Protein AF-A0A9E7RWA3-F1 (afdb_monomer_lite)

Organism: Methanothermobacter wolfeii (NCBI:txid145261)

Structure (mmCIF, N/CA/C/O backbone):
data_AF-A0A9E7RWA3-F1
#
_entry.id   AF-A0A9E7RWA3-F1
#
loop_
_atom_site.group_PDB
_atom_site.id
_atom_site.type_symbol
_atom_site.label_atom_id
_atom_site.label_alt_id
_atom_site.label_comp_id
_atom_site.label_asym_id
_atom_site.label_entity_id
_atom_site.label_seq_id
_atom_site.pdbx_PDB_ins_code
_atom_site.Cartn_x
_atom_site.Cartn_y
_atom_site.Cartn_z
_atom_site.occupancy
_atom_site.B_iso_or_equiv
_atom_site.auth_seq_id
_atom_site.auth_comp_id
_atom_site.auth_asym_id
_atom_site.auth_atom_id
_atom_site.pdbx_PDB_model_num
ATOM 1 N N . MET A 1 1 ? 7.075 -2.910 -24.818 1.00 43.28 1 MET A N 1
ATOM 2 C CA . MET A 1 1 ? 6.159 -1.861 -25.312 1.00 43.28 1 MET A CA 1
ATOM 3 C C . MET A 1 1 ? 5.692 -1.092 -24.086 1.00 43.28 1 MET A C 1
ATOM 5 O O . MET A 1 1 ? 5.052 -1.697 -23.235 1.00 43.28 1 MET A O 1
ATOM 9 N N . VAL A 1 2 ? 6.111 0.165 -23.929 1.00 50.06 2 VAL A N 1
ATOM 10 C CA . VAL A 1 2 ? 5.640 1.046 -22.847 1.00 50.06 2 VAL A CA 1
ATOM 11 C C . VAL A 1 2 ? 4.177 1.375 -23.171 1.00 50.06 2 VAL A C 1
ATOM 13 O O . VAL A 1 2 ? 3.912 2.005 -24.189 1.00 50.06 2 VAL A O 1
ATOM 16 N N . MET A 1 3 ? 3.222 0.819 -22.416 1.00 54.28 3 MET A N 1
ATOM 17 C CA . MET A 1 3 ? 1.784 0.922 -22.737 1.00 54.28 3 MET A CA 1
ATOM 18 C C . MET A 1 3 ? 1.168 2.280 -22.364 1.00 54.28 3 MET A C 1
ATOM 20 O O . MET A 1 3 ? 0.076 2.585 -22.833 1.00 54.28 3 MET A O 1
ATOM 24 N N . TYR A 1 4 ? 1.853 3.094 -21.560 1.00 61.03 4 TYR A N 1
ATOM 25 C CA . TYR A 1 4 ? 1.366 4.388 -21.092 1.00 61.03 4 TYR A CA 1
ATOM 26 C C . TYR A 1 4 ? 2.465 5.454 -21.210 1.00 61.03 4 TYR A C 1
ATOM 28 O O . TYR A 1 4 ? 3.627 5.162 -20.960 1.00 61.03 4 TYR A O 1
ATOM 36 N N . GLY A 1 5 ? 2.112 6.676 -21.623 1.00 73.25 5 GLY A N 1
ATOM 37 C CA . GLY A 1 5 ? 3.076 7.767 -21.835 1.00 73.25 5 GLY A CA 1
ATOM 38 C C . GLY A 1 5 ? 3.799 8.225 -20.558 1.00 73.25 5 GLY A C 1
ATOM 39 O O . GLY A 1 5 ? 3.427 7.835 -19.453 1.00 73.25 5 GLY A O 1
ATOM 40 N N . GLU A 1 6 ? 4.807 9.092 -20.706 1.00 77.31 6 GLU A N 1
ATOM 41 C CA . GLU A 1 6 ? 5.636 9.613 -19.597 1.00 77.31 6 GLU A CA 1
ATOM 42 C C . GLU A 1 6 ? 4.806 10.168 -18.426 1.00 77.31 6 GLU A C 1
ATOM 44 O O . GLU A 1 6 ? 5.135 9.951 -17.261 1.00 77.31 6 GLU A O 1
ATOM 49 N N . GLU A 1 7 ? 3.677 10.817 -18.718 1.00 82.31 7 GLU A N 1
ATOM 50 C CA . GLU A 1 7 ? 2.761 11.367 -17.711 1.00 82.31 7 GLU A CA 1
ATOM 51 C C . GLU A 1 7 ? 2.219 10.297 -16.752 1.00 82.31 7 GLU A C 1
ATOM 53 O O . GLU A 1 7 ? 2.113 10.525 -15.545 1.00 82.31 7 GLU A O 1
ATOM 58 N N . PHE A 1 8 ? 1.917 9.102 -17.266 1.00 82.38 8 PHE A N 1
ATOM 59 C CA . PHE A 1 8 ? 1.429 7.992 -16.453 1.00 82.38 8 PHE A CA 1
ATOM 60 C C . PHE A 1 8 ? 2.526 7.440 -15.543 1.00 82.38 8 PHE A C 1
ATOM 62 O O . PHE A 1 8 ? 2.270 7.149 -14.375 1.00 82.38 8 PHE A O 1
ATOM 69 N N . GLN A 1 9 ? 3.760 7.347 -16.045 1.00 81.62 9 GLN A N 1
ATOM 70 C CA . GLN A 1 9 ? 4.906 6.902 -15.251 1.00 81.62 9 GLN A CA 1
ATOM 71 C C . GLN A 1 9 ? 5.17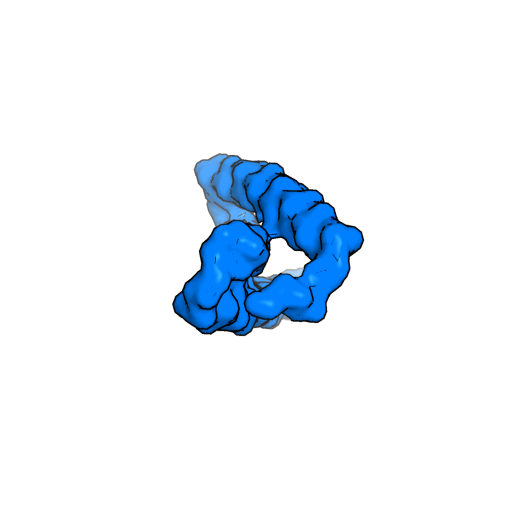9 7.864 -14.091 1.00 81.62 9 GLN A C 1
ATOM 73 O O . GLN A 1 9 ? 5.376 7.433 -12.951 1.00 81.62 9 GLN A O 1
ATOM 78 N N . ILE A 1 10 ? 5.114 9.171 -14.359 1.00 85.62 10 ILE A N 1
ATOM 79 C CA . ILE A 1 10 ? 5.253 10.212 -13.337 1.00 85.62 10 ILE A CA 1
ATOM 80 C C . ILE A 1 10 ? 4.126 10.096 -12.304 1.00 85.62 10 ILE A C 1
ATOM 82 O O . ILE A 1 10 ? 4.398 10.084 -11.101 1.00 85.62 10 ILE A O 1
ATOM 86 N N . ALA A 1 11 ? 2.873 9.945 -12.741 1.00 88.62 11 ALA A N 1
ATOM 87 C CA . ALA A 1 11 ? 1.739 9.766 -11.837 1.00 88.62 11 ALA A CA 1
ATOM 88 C C . ALA A 1 11 ? 1.892 8.515 -10.951 1.00 88.62 11 ALA A C 1
ATOM 90 O O . ALA A 1 11 ? 1.619 8.568 -9.749 1.00 88.62 11 ALA A O 1
ATOM 91 N N . GLN A 1 12 ? 2.383 7.408 -11.512 1.00 87.31 12 GLN A N 1
ATOM 92 C CA . GLN A 1 12 ? 2.606 6.157 -10.786 1.00 87.31 12 GLN A CA 1
ATOM 93 C C . GLN A 1 12 ? 3.751 6.272 -9.765 1.00 87.31 12 GLN A C 1
ATOM 95 O O . GLN A 1 12 ? 3.633 5.775 -8.638 1.00 87.31 12 GLN A O 1
ATOM 100 N N . ALA A 1 13 ? 4.824 6.990 -10.103 1.00 89.00 13 ALA A N 1
ATOM 101 C CA . ALA A 1 13 ? 5.905 7.299 -9.169 1.00 89.00 13 ALA A CA 1
ATOM 102 C C . ALA A 1 13 ? 5.421 8.193 -8.013 1.00 89.00 13 ALA A C 1
ATOM 104 O O . ALA A 1 13 ? 5.653 7.871 -6.845 1.00 89.00 13 ALA A O 1
ATOM 105 N N . ILE A 1 14 ? 4.683 9.267 -8.318 1.00 92.00 14 ILE A N 1
ATOM 106 C CA . ILE A 1 14 ? 4.094 10.165 -7.311 1.00 92.00 14 ILE A CA 1
ATOM 107 C C . ILE A 1 14 ? 3.146 9.387 -6.388 1.00 92.00 14 ILE A C 1
ATOM 109 O O . ILE A 1 14 ? 3.253 9.486 -5.164 1.00 92.00 14 ILE A O 1
ATOM 113 N N . SER A 1 15 ? 2.259 8.567 -6.957 1.00 91.25 15 SER A N 1
ATOM 114 C CA . SER A 1 15 ? 1.334 7.718 -6.200 1.00 91.25 15 SER A CA 1
ATOM 115 C C . SER A 1 15 ? 2.075 6.769 -5.254 1.00 91.25 15 SER A C 1
ATOM 117 O O . SER A 1 15 ? 1.707 6.653 -4.083 1.00 91.25 15 SER A O 1
ATOM 119 N N . THR A 1 16 ? 3.164 6.154 -5.719 1.00 94.25 16 THR A N 1
ATOM 120 C CA . THR A 1 16 ? 3.991 5.259 -4.900 1.00 94.25 16 THR A CA 1
ATOM 121 C C . THR A 1 16 ? 4.630 5.993 -3.724 1.00 94.25 16 THR A C 1
ATOM 123 O O . THR A 1 16 ? 4.592 5.493 -2.600 1.00 94.25 16 THR A O 1
ATOM 126 N N . ILE A 1 17 ? 5.159 7.200 -3.946 1.00 95.31 17 ILE A N 1
ATOM 127 C CA . ILE A 1 17 ? 5.762 8.019 -2.885 1.00 95.31 17 ILE A CA 1
ATOM 128 C C . ILE A 1 17 ? 4.714 8.402 -1.833 1.00 95.31 17 ILE A C 1
ATOM 130 O O . ILE A 1 17 ? 4.931 8.188 -0.639 1.00 95.31 17 ILE A O 1
ATOM 134 N N . ILE A 1 18 ? 3.559 8.921 -2.261 1.00 95.00 18 ILE A N 1
ATOM 135 C CA . ILE A 1 18 ? 2.481 9.343 -1.351 1.00 95.00 18 ILE A CA 1
ATOM 136 C C . ILE A 1 18 ? 1.961 8.153 -0.538 1.00 95.00 18 ILE A C 1
ATOM 138 O O . ILE A 1 18 ? 1.771 8.260 0.678 1.00 95.00 18 ILE A O 1
ATOM 142 N N . THR A 1 19 ? 1.762 7.007 -1.192 1.00 94.38 19 THR A N 1
ATOM 143 C CA . THR A 1 19 ? 1.277 5.786 -0.537 1.00 94.38 19 THR A CA 1
ATOM 144 C C . THR A 1 19 ? 2.319 5.243 0.441 1.00 94.38 19 THR A C 1
ATOM 146 O O . THR A 1 19 ? 1.961 4.830 1.542 1.00 94.38 19 THR A O 1
ATOM 149 N N . GLY A 1 20 ? 3.611 5.323 0.106 1.00 95.62 20 GLY A N 1
ATOM 150 C CA . GLY A 1 20 ? 4.711 4.944 0.995 1.00 95.62 20 GLY A CA 1
ATOM 151 C C . GLY A 1 20 ? 4.793 5.812 2.253 1.00 95.62 20 GLY A C 1
ATOM 152 O O . GLY A 1 20 ? 4.867 5.283 3.363 1.00 95.62 20 GLY A O 1
ATOM 153 N N . ILE A 1 21 ? 4.703 7.139 2.112 1.00 96.00 21 ILE A N 1
ATOM 154 C CA . ILE A 1 21 ? 4.673 8.067 3.259 1.00 96.00 21 ILE A CA 1
ATOM 155 C C . ILE A 1 21 ? 3.450 7.786 4.140 1.00 96.00 21 ILE A C 1
ATOM 157 O O . ILE A 1 21 ? 3.563 7.701 5.366 1.00 96.00 21 ILE A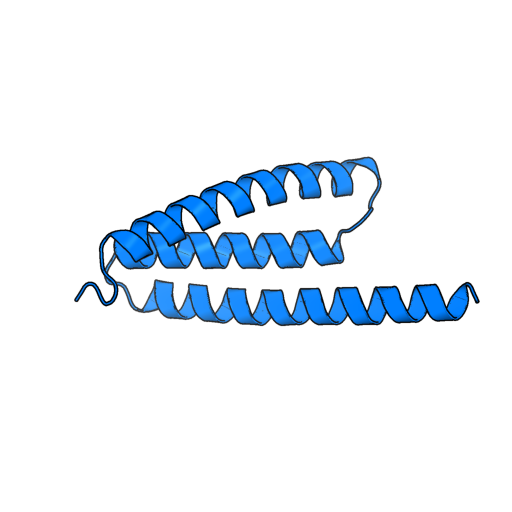 O 1
ATOM 161 N N . SER A 1 22 ? 2.289 7.588 3.513 1.00 93.81 22 SER A N 1
ATOM 162 C CA . SER A 1 22 ? 1.043 7.254 4.210 1.00 93.81 22 SER A CA 1
ATOM 163 C C . SER A 1 22 ? 1.170 5.942 4.987 1.00 93.81 22 SER A C 1
ATOM 165 O O . SER A 1 22 ? 0.780 5.874 6.152 1.00 93.81 22 SER A O 1
ATOM 167 N N . LEU A 1 23 ? 1.784 4.918 4.387 1.00 95.56 23 LEU A N 1
ATOM 168 C CA . LEU A 1 23 ? 2.025 3.633 5.037 1.00 95.56 23 LEU A CA 1
ATOM 169 C C . LEU A 1 23 ? 2.918 3.780 6.274 1.00 95.56 23 LEU A C 1
ATOM 171 O O . LEU A 1 23 ? 2.585 3.229 7.320 1.00 95.56 23 LEU A O 1
ATOM 175 N N . ILE A 1 24 ? 4.008 4.550 6.194 1.00 95.62 24 ILE A N 1
ATOM 176 C CA . ILE A 1 24 ? 4.904 4.801 7.338 1.00 95.62 24 ILE A CA 1
ATOM 177 C C . ILE A 1 24 ? 4.133 5.435 8.503 1.00 95.62 24 ILE A C 1
ATOM 179 O O . ILE A 1 24 ? 4.240 4.985 9.651 1.00 95.62 24 ILE A O 1
ATOM 183 N N . TYR A 1 25 ? 3.325 6.457 8.213 1.00 94.25 25 TYR A N 1
ATOM 184 C CA . TYR A 1 25 ? 2.493 7.114 9.220 1.00 94.25 25 TYR A CA 1
ATOM 185 C C . TYR A 1 25 ? 1.503 6.133 9.863 1.00 94.25 25 TYR A C 1
ATOM 187 O O . TYR A 1 25 ? 1.404 6.046 11.089 1.00 94.25 25 TYR A O 1
ATOM 195 N N . MET A 1 26 ? 0.814 5.338 9.047 1.00 93.88 26 MET A N 1
ATOM 196 C CA . MET A 1 26 ? -0.188 4.387 9.521 1.00 93.88 26 MET A CA 1
ATOM 197 C C . MET A 1 26 ? 0.411 3.218 10.305 1.00 93.88 26 MET A C 1
ATOM 199 O O . MET A 1 26 ? -0.166 2.805 11.309 1.00 93.88 26 MET A O 1
ATOM 203 N N . VAL A 1 27 ? 1.573 2.701 9.902 1.00 94.38 27 VAL A N 1
ATOM 204 C CA . VAL A 1 27 ? 2.311 1.689 10.675 1.00 94.38 27 VAL A CA 1
ATOM 205 C C . VAL A 1 27 ? 2.697 2.257 12.037 1.00 94.38 27 VAL A C 1
ATOM 207 O O . VAL A 1 27 ? 2.495 1.597 13.052 1.00 94.38 27 VAL A O 1
ATOM 210 N N . THR A 1 28 ? 3.165 3.505 12.085 1.00 92.81 28 THR A N 1
ATOM 211 C CA . THR A 1 28 ? 3.486 4.173 13.354 1.00 92.81 28 THR A CA 1
ATOM 212 C C . THR A 1 28 ? 2.256 4.282 14.262 1.00 92.81 28 THR A C 1
ATOM 214 O O . THR A 1 28 ? 2.352 4.004 15.456 1.00 92.81 28 THR A O 1
ATOM 217 N N . ALA A 1 29 ? 1.092 4.638 13.712 1.00 89.69 29 ALA A N 1
ATOM 218 C CA . ALA A 1 29 ? -0.163 4.707 14.465 1.00 89.69 29 ALA A CA 1
ATOM 219 C C . ALA A 1 29 ? -0.624 3.327 14.977 1.00 89.69 29 ALA A C 1
ATOM 221 O O . ALA A 1 29 ? -1.052 3.203 16.126 1.00 89.69 29 ALA A O 1
ATOM 222 N N . VAL A 1 30 ? -0.478 2.276 14.162 1.00 93.69 30 VAL A N 1
ATOM 223 C CA . VAL A 1 30 ? -0.772 0.890 14.564 1.00 93.69 30 VAL A CA 1
ATOM 224 C C . VAL A 1 30 ? 0.144 0.442 15.699 1.00 93.69 30 VAL A C 1
ATOM 226 O O . VAL A 1 30 ? -0.335 -0.155 16.657 1.00 93.69 30 VAL A O 1
ATOM 229 N N . LEU A 1 31 ? 1.444 0.725 15.612 1.00 91.69 31 LEU A N 1
ATOM 230 C CA . LEU A 1 31 ? 2.415 0.313 16.628 1.00 91.69 31 LEU A CA 1
ATOM 231 C C . LEU A 1 31 ? 2.203 1.022 17.970 1.00 91.69 31 LEU A C 1
ATOM 233 O O . LEU A 1 31 ? 2.469 0.427 19.010 1.00 91.69 31 LEU A O 1
ATOM 237 N N . LYS A 1 32 ? 1.735 2.275 17.953 1.00 91.06 32 LYS A N 1
ATOM 238 C CA . LYS A 1 32 ? 1.468 3.046 19.174 1.00 91.06 32 LYS A CA 1
ATOM 239 C C . LYS A 1 32 ? 0.150 2.660 19.838 1.00 91.06 32 LYS A C 1
ATOM 241 O O . LYS A 1 32 ? 0.144 2.347 21.022 1.00 91.06 32 LYS A O 1
ATOM 246 N N . ASP A 1 33 ? -0.942 2.649 19.072 1.00 85.94 33 ASP A N 1
ATOM 247 C CA . ASP A 1 33 ? -2.294 2.593 19.644 1.00 85.94 33 ASP A CA 1
ATOM 248 C C . ASP A 1 33 ? -3.082 1.337 19.226 1.00 85.94 33 ASP A C 1
ATOM 250 O O . ASP A 1 33 ? -4.248 1.180 19.590 1.00 85.94 33 ASP A O 1
ATOM 254 N N . GLY A 1 34 ? -2.512 0.454 18.394 1.00 80.62 34 GLY A N 1
ATOM 255 C CA . GLY A 1 34 ? -3.217 -0.703 17.815 1.00 80.62 34 GLY A CA 1
ATOM 256 C C . GLY A 1 34 ? -4.365 -0.320 16.870 1.00 80.62 34 GLY A C 1
ATOM 257 O O . GLY A 1 34 ? -5.129 -1.170 16.403 1.00 80.62 34 GLY A O 1
ATOM 258 N N . ARG A 1 35 ? -4.520 0.976 16.591 1.00 76.62 35 ARG A N 1
ATOM 259 C CA . ARG A 1 35 ? -5.625 1.536 15.820 1.00 76.62 35 ARG A CA 1
ATOM 260 C C . ARG A 1 35 ? -5.360 1.351 14.325 1.00 76.62 35 ARG A C 1
ATOM 262 O O . ARG A 1 35 ? -4.236 1.437 13.859 1.00 76.62 35 ARG A O 1
ATOM 269 N N . TRP A 1 36 ? -6.433 1.110 13.572 1.00 84.75 36 TRP A N 1
ATOM 270 C CA . TRP A 1 36 ? -6.477 1.196 12.103 1.00 84.75 36 TRP A CA 1
ATOM 271 C C . TRP A 1 36 ? -5.740 0.083 11.351 1.00 84.75 36 TRP A C 1
ATOM 2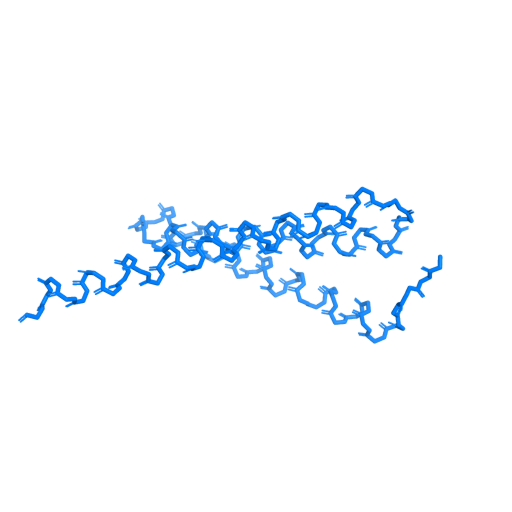73 O O . TRP A 1 36 ? -5.644 0.152 10.131 1.00 84.75 36 TRP A O 1
ATOM 283 N N . LEU A 1 37 ? -5.343 -0.995 12.040 1.00 89.00 37 LEU A N 1
ATOM 284 C CA . LEU A 1 37 ? -4.645 -2.151 11.460 1.00 89.00 37 LEU A CA 1
ATOM 285 C C . LEU A 1 37 ? -5.232 -2.614 10.116 1.00 89.00 37 LEU A C 1
ATOM 287 O O . LEU A 1 37 ? -4.494 -2.838 9.165 1.00 89.00 37 LEU A O 1
ATOM 291 N N . LYS A 1 38 ? -6.563 -2.715 10.016 1.00 89.12 38 LYS A N 1
ATOM 292 C CA . LYS A 1 38 ? -7.256 -3.161 8.794 1.00 89.12 38 LYS A CA 1
ATOM 293 C C . LYS A 1 38 ? -7.002 -2.229 7.604 1.00 89.12 38 LYS A C 1
ATOM 295 O O . LYS A 1 38 ? -6.741 -2.702 6.505 1.00 89.12 38 LYS A O 1
ATOM 300 N N . ILE A 1 39 ? -7.050 -0.918 7.838 1.00 91.50 39 ILE A N 1
ATOM 301 C CA . ILE A 1 39 ? -6.801 0.098 6.809 1.00 91.50 39 ILE A CA 1
ATOM 302 C C . ILE A 1 39 ? -5.302 0.134 6.489 1.00 91.50 39 ILE A C 1
ATOM 304 O O . ILE A 1 39 ? -4.929 0.215 5.325 1.00 91.50 39 ILE A O 1
ATOM 308 N N . THR A 1 40 ? -4.433 -0.012 7.493 1.00 93.38 40 THR A N 1
ATOM 309 C CA . THR A 1 40 ? -2.977 -0.076 7.292 1.00 93.38 40 THR A CA 1
ATOM 310 C C . THR A 1 40 ? -2.578 -1.259 6.411 1.00 93.38 40 THR A C 1
ATOM 312 O O . THR A 1 40 ? -1.748 -1.095 5.523 1.00 93.38 40 THR A O 1
ATOM 315 N N . LEU A 1 41 ? -3.202 -2.430 6.587 1.00 93.19 41 LEU A N 1
ATOM 316 C CA . LEU A 1 41 ? -2.993 -3.590 5.712 1.00 93.19 41 LEU A CA 1
ATOM 317 C C . LEU A 1 41 ? -3.483 -3.331 4.278 1.00 93.19 41 LEU A C 1
ATOM 319 O O . LEU A 1 41 ? -2.805 -3.716 3.326 1.00 93.19 41 LEU A O 1
ATOM 323 N N . ALA A 1 42 ? -4.611 -2.633 4.111 1.00 94.56 42 ALA A N 1
ATOM 324 C CA . ALA A 1 42 ? -5.103 -2.234 2.792 1.00 94.56 42 ALA A CA 1
ATOM 325 C C . ALA A 1 42 ? -4.109 -1.309 2.069 1.00 94.56 42 ALA A C 1
ATOM 327 O O . ALA A 1 42 ? -3.799 -1.516 0.894 1.00 94.56 42 ALA A O 1
ATOM 328 N N . VAL A 1 43 ? -3.572 -0.319 2.787 1.00 94.56 43 VAL A N 1
ATOM 329 C CA . VAL A 1 43 ? -2.583 0.637 2.268 1.00 94.56 43 VAL A CA 1
ATOM 330 C C . VAL A 1 43 ? -1.234 -0.036 2.009 1.00 94.56 43 VAL A C 1
ATOM 332 O O . VAL A 1 43 ? -0.586 0.276 1.015 1.00 94.56 43 VAL A O 1
ATOM 335 N N . ALA A 1 44 ? -0.837 -1.017 2.823 1.00 95.56 44 ALA A N 1
ATOM 336 C CA . ALA A 1 44 ? 0.354 -1.827 2.568 1.00 95.56 44 ALA A CA 1
ATOM 337 C C . ALA A 1 44 ? 0.231 -2.610 1.253 1.00 95.56 44 ALA A C 1
ATOM 339 O O . ALA A 1 44 ? 1.161 -2.618 0.448 1.00 95.56 44 ALA A O 1
ATOM 340 N N . ALA A 1 45 ? -0.934 -3.215 1.000 1.00 96.06 45 ALA A N 1
ATOM 341 C CA . ALA A 1 45 ? -1.206 -3.891 -0.263 1.00 96.06 45 ALA A CA 1
ATOM 342 C C . ALA A 1 45 ? -1.210 -2.911 -1.453 1.00 96.06 45 ALA A C 1
ATOM 344 O O . ALA A 1 45 ? -0.602 -3.216 -2.477 1.00 96.06 45 ALA A O 1
ATOM 345 N N . LEU A 1 46 ? -1.793 -1.709 -1.314 1.00 94.88 46 LEU A N 1
ATOM 346 C CA . LEU A 1 46 ? -1.695 -0.672 -2.357 1.00 94.88 46 LEU A CA 1
ATOM 347 C C . LEU A 1 46 ? -0.252 -0.271 -2.639 1.00 94.88 46 LEU A C 1
ATOM 349 O O . LEU A 1 46 ? 0.114 -0.121 -3.798 1.00 94.88 46 LEU A O 1
ATOM 353 N N . PHE A 1 47 ? 0.567 -0.116 -1.602 1.00 95.88 47 PHE A N 1
ATOM 354 C CA . PHE A 1 47 ? 1.965 0.261 -1.767 1.00 95.88 47 PHE A CA 1
ATOM 355 C C . PHE A 1 47 ? 2.763 -0.811 -2.519 1.00 95.88 47 PHE A C 1
ATOM 357 O O . PHE A 1 47 ? 3.542 -0.494 -3.415 1.00 95.88 47 PHE A O 1
ATOM 364 N N . ILE A 1 48 ? 2.538 -2.093 -2.210 1.00 94.75 48 ILE A N 1
ATOM 365 C CA . ILE A 1 48 ? 3.163 -3.198 -2.952 1.00 94.75 48 ILE A CA 1
ATOM 366 C C . ILE A 1 48 ? 2.693 -3.191 -4.410 1.00 94.75 48 ILE A C 1
ATOM 368 O O . ILE A 1 48 ? 3.509 -3.353 -5.317 1.00 94.75 48 ILE A O 1
ATOM 372 N N . SER A 1 49 ? 1.402 -2.949 -4.651 1.00 94.38 49 SER A N 1
ATOM 373 C CA . SER A 1 49 ? 0.877 -2.819 -6.010 1.00 94.38 49 SER A CA 1
ATOM 374 C C . SER A 1 49 ? 1.507 -1.651 -6.767 1.00 94.38 49 SER A C 1
ATOM 376 O O . SER A 1 49 ? 1.859 -1.807 -7.933 1.00 94.38 49 SER A O 1
ATOM 378 N N . SER A 1 50 ? 1.643 -0.483 -6.137 1.00 93.06 50 SER A N 1
ATOM 379 C CA . SER A 1 50 ? 2.197 0.703 -6.788 1.00 93.06 50 SER A CA 1
ATOM 380 C C . SER A 1 50 ? 3.687 0.521 -7.082 1.00 93.06 50 SER A C 1
ATOM 382 O O . SER A 1 50 ? 4.128 0.844 -8.181 1.00 93.06 50 SER A O 1
ATOM 384 N N . LEU A 1 51 ? 4.442 -0.098 -6.163 1.00 92.88 51 LEU A N 1
ATOM 385 C CA . LEU A 1 51 ? 5.826 -0.519 -6.401 1.00 92.88 51 LEU A CA 1
ATOM 386 C C . LEU A 1 51 ? 5.929 -1.493 -7.576 1.00 92.88 51 LEU A C 1
ATOM 388 O O . LEU A 1 51 ? 6.778 -1.300 -8.441 1.00 92.88 51 LEU A O 1
ATOM 392 N N . ALA A 1 52 ? 5.066 -2.509 -7.638 1.00 91.62 52 ALA A N 1
ATOM 393 C CA . ALA A 1 52 ? 5.047 -3.455 -8.751 1.00 91.62 52 ALA A CA 1
ATOM 394 C C . ALA A 1 52 ? 4.744 -2.754 -10.084 1.00 91.62 52 ALA A C 1
ATOM 396 O O . ALA A 1 52 ? 5.403 -3.034 -11.082 1.00 91.62 52 ALA A O 1
ATOM 397 N N . GLY A 1 53 ? 3.824 -1.791 -10.089 1.00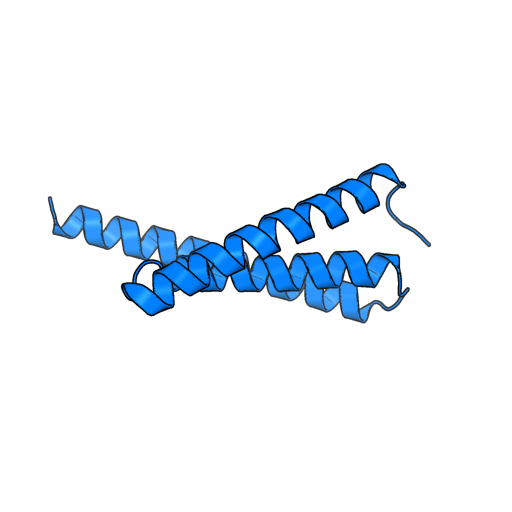 88.69 53 GLY A N 1
ATOM 398 C CA . GLY A 1 53 ? 3.528 -0.979 -11.264 1.00 88.69 53 GLY A CA 1
ATOM 399 C C . GLY A 1 53 ? 4.701 -0.098 -11.709 1.00 88.69 53 GLY A C 1
ATOM 400 O O . GLY A 1 53 ? 5.024 -0.071 -12.893 1.00 88.69 53 GLY A O 1
ATOM 401 N N . VAL A 1 54 ? 5.425 0.526 -10.772 1.00 88.19 54 VAL A N 1
ATOM 402 C CA . VAL A 1 54 ? 6.682 1.238 -11.072 1.00 88.19 54 VAL A CA 1
ATOM 403 C C . VAL A 1 54 ? 7.729 0.271 -11.638 1.00 88.19 54 VAL A C 1
ATOM 405 O O . VAL A 1 54 ? 8.341 0.547 -12.667 1.00 88.19 54 VAL A O 1
ATOM 408 N N . MET A 1 55 ? 7.919 -0.895 -11.016 1.00 87.44 55 MET A N 1
ATOM 409 C CA . MET A 1 55 ? 8.876 -1.904 -11.485 1.00 87.44 55 MET A CA 1
ATOM 410 C C . MET A 1 55 ? 8.519 -2.458 -12.866 1.00 87.44 55 MET A C 1
ATOM 412 O O . MET A 1 55 ? 9.426 -2.739 -13.640 1.00 87.44 55 MET A O 1
ATOM 416 N N . ARG A 1 56 ? 7.232 -2.568 -13.207 1.00 85.69 56 ARG A N 1
ATOM 417 C CA . ARG A 1 56 ? 6.755 -2.972 -14.540 1.00 85.69 56 ARG A CA 1
ATOM 418 C C . ARG A 1 56 ? 7.190 -1.999 -15.639 1.00 85.69 56 ARG A C 1
ATOM 420 O O . ARG A 1 56 ? 7.400 -2.419 -16.774 1.00 85.69 56 ARG A O 1
ATOM 427 N N . GLU A 1 57 ? 7.297 -0.710 -15.330 1.00 77.94 57 GLU A N 1
ATOM 428 C CA . GLU A 1 57 ? 7.756 0.297 -16.295 1.00 77.94 57 GLU A CA 1
ATOM 429 C C . GLU A 1 57 ? 9.266 0.177 -16.557 1.00 77.94 57 GLU A C 1
ATOM 431 O O . GLU A 1 57 ? 9.711 0.318 -17.695 1.00 77.94 57 GLU A O 1
ATOM 436 N N . PHE A 1 58 ? 10.053 -0.155 -15.529 1.00 75.69 58 PHE A N 1
ATOM 437 C CA . PHE A 1 58 ? 11.504 -0.341 -15.658 1.00 75.69 58 PHE A CA 1
ATOM 438 C C . PHE A 1 58 ? 11.902 -1.727 -16.173 1.00 75.69 58 PHE A C 1
ATOM 440 O O . PHE A 1 58 ? 12.908 -1.878 -16.866 1.00 75.69 58 PHE A O 1
ATOM 447 N N . PHE A 1 59 ? 11.115 -2.746 -15.841 1.00 70.50 59 PHE A N 1
ATOM 448 C CA . PHE A 1 59 ? 11.373 -4.136 -16.171 1.00 70.50 59 PHE A CA 1
ATOM 449 C C . PHE A 1 59 ? 10.162 -4.704 -16.914 1.00 70.50 59 PHE A C 1
ATOM 451 O O . PHE A 1 59 ? 9.086 -4.860 -16.344 1.00 70.50 59 PHE A O 1
ATOM 458 N N . LEU A 1 60 ? 10.348 -5.067 -18.187 1.00 64.06 60 LEU A N 1
ATOM 459 C CA . LEU A 1 60 ? 9.319 -5.593 -19.104 1.00 64.06 60 LEU A CA 1
ATOM 460 C C . LEU A 1 60 ? 8.787 -7.000 -18.728 1.00 64.06 60 LEU A C 1
ATOM 462 O O . LEU A 1 60 ? 8.384 -7.764 -19.602 1.00 64.06 60 LEU A O 1
ATOM 466 N N . PHE A 1 61 ? 8.802 -7.378 -17.449 1.00 72.31 61 PHE A N 1
ATOM 467 C CA . PHE A 1 61 ? 8.312 -8.671 -16.984 1.00 72.31 61 PHE A CA 1
ATOM 468 C C . PHE A 1 61 ? 6.806 -8.622 -16.719 1.00 72.31 61 PHE A C 1
ATOM 470 O O . PHE A 1 61 ? 6.335 -7.865 -15.868 1.00 72.31 61 PHE A O 1
ATOM 477 N N . ASP A 1 62 ? 6.054 -9.514 -17.366 1.00 78.62 62 ASP A N 1
ATOM 478 C CA . ASP A 1 62 ? 4.618 -9.690 -17.108 1.00 78.62 62 ASP A CA 1
ATOM 479 C C . ASP A 1 62 ? 4.315 -10.085 -15.651 1.00 78.62 62 ASP A C 1
ATOM 481 O O . ASP A 1 62 ? 3.230 -9.808 -15.143 1.00 78.62 62 ASP A O 1
ATOM 485 N N . THR A 1 63 ? 5.295 -10.634 -14.928 1.00 83.69 63 THR A N 1
ATOM 486 C CA . THR A 1 63 ? 5.186 -10.941 -13.497 1.00 83.69 63 THR A CA 1
ATOM 487 C C . THR A 1 63 ? 4.801 -9.717 -12.664 1.00 83.69 63 THR A C 1
ATOM 489 O O . THR A 1 63 ? 3.948 -9.825 -11.785 1.00 83.69 63 THR A O 1
ATOM 492 N N . PHE A 1 64 ? 5.368 -8.537 -12.947 1.00 88.69 64 PHE A N 1
ATOM 493 C CA . PHE A 1 64 ? 5.045 -7.322 -12.191 1.00 88.69 64 PHE A CA 1
ATOM 494 C C . PHE A 1 64 ? 3.613 -6.855 -12.426 1.00 88.69 64 PHE A C 1
ATOM 496 O O . PHE A 1 64 ? 2.976 -6.362 -11.499 1.00 88.69 64 PHE A O 1
ATOM 503 N N . ARG A 1 65 ? 3.073 -7.099 -13.625 1.00 87.25 65 ARG A N 1
ATOM 504 C CA . ARG A 1 65 ? 1.656 -6.869 -13.914 1.00 87.25 65 ARG A CA 1
ATOM 505 C C . ARG A 1 65 ? 0.785 -7.792 -13.068 1.00 87.25 65 ARG A C 1
ATOM 507 O O . ARG A 1 65 ? -0.140 -7.322 -12.422 1.00 87.25 65 ARG A O 1
ATOM 514 N N . THR A 1 66 ? 1.082 -9.087 -13.003 1.00 90.06 66 THR A N 1
ATOM 515 C CA . THR A 1 66 ? 0.300 -10.000 -12.152 1.00 90.06 66 THR A CA 1
ATOM 516 C C . THR A 1 66 ? 0.354 -9.589 -10.679 1.00 90.06 66 THR A C 1
ATOM 518 O O . THR A 1 66 ? -0.683 -9.567 -10.020 1.00 90.06 66 THR A O 1
ATOM 521 N N . VAL A 1 67 ? 1.532 -9.211 -10.172 1.00 91.38 67 VAL A N 1
ATOM 522 C CA . VAL A 1 67 ? 1.703 -8.744 -8.786 1.00 91.38 67 VAL A CA 1
ATOM 523 C C . VAL A 1 67 ? 0.893 -7.471 -8.528 1.00 91.38 67 VAL A C 1
ATOM 525 O O . VAL A 1 67 ? 0.127 -7.439 -7.569 1.00 91.38 67 VAL A O 1
ATOM 528 N N . GLU A 1 68 ? 1.002 -6.460 -9.394 1.00 91.19 68 GLU A N 1
ATOM 529 C CA . GLU A 1 68 ? 0.222 -5.215 -9.316 1.00 91.19 68 GLU A CA 1
ATOM 530 C C . GLU A 1 68 ? -1.278 -5.518 -9.167 1.00 91.19 68 GLU A C 1
ATOM 532 O O . GLU A 1 68 ? -1.912 -5.141 -8.182 1.00 91.19 68 GLU A O 1
ATOM 537 N N . TRP A 1 69 ? -1.834 -6.316 -10.078 1.00 92.12 69 TRP A N 1
ATOM 538 C CA . TRP A 1 69 ? -3.259 -6.646 -10.067 1.00 92.12 69 TRP A CA 1
ATOM 539 C C . TRP A 1 69 ? -3.693 -7.439 -8.831 1.00 92.12 69 TRP A C 1
ATOM 541 O O . TRP A 1 69 ? -4.722 -7.127 -8.229 1.00 92.12 69 TRP A O 1
ATOM 551 N N . VAL A 1 70 ? -2.912 -8.442 -8.419 1.00 95.31 70 VAL A N 1
ATOM 552 C CA . VAL A 1 70 ? -3.222 -9.252 -7.231 1.00 95.31 70 VAL A CA 1
ATOM 553 C C . VAL A 1 70 ? -3.275 -8.377 -5.980 1.00 95.31 70 VAL A C 1
ATOM 555 O O . VAL A 1 70 ? -4.224 -8.473 -5.201 1.00 95.31 70 VAL A O 1
ATOM 558 N N . PHE A 1 71 ? -2.297 -7.491 -5.796 1.00 96.06 71 PHE A N 1
ATOM 559 C CA . PHE A 1 71 ? -2.234 -6.641 -4.611 1.00 96.06 71 PHE A CA 1
ATOM 560 C C . PHE A 1 71 ? -3.286 -5.522 -4.612 1.00 96.06 71 PHE A C 1
ATOM 562 O O . PHE A 1 71 ? -3.819 -5.211 -3.544 1.00 96.06 71 PHE A O 1
ATOM 569 N N . ILE A 1 72 ? -3.671 -4.986 -5.777 1.00 94.19 72 ILE A N 1
ATOM 570 C CA . ILE A 1 72 ? -4.837 -4.090 -5.899 1.00 94.19 72 ILE A CA 1
ATOM 571 C C . ILE A 1 72 ? -6.120 -4.787 -5.438 1.00 94.19 72 ILE A C 1
ATOM 573 O O . ILE A 1 72 ? -6.880 -4.226 -4.646 1.00 94.19 72 ILE A O 1
ATOM 577 N N . VAL A 1 73 ? -6.349 -6.025 -5.881 1.00 96.38 73 VAL A N 1
ATOM 578 C CA . VAL A 1 73 ? -7.552 -6.785 -5.512 1.00 96.38 73 VAL A CA 1
ATOM 579 C C . VAL A 1 73 ? -7.554 -7.106 -4.016 1.00 96.38 73 VAL A C 1
ATOM 581 O O . VAL A 1 73 ? -8.560 -6.887 -3.339 1.00 96.38 73 VAL A O 1
ATOM 584 N N . ILE A 1 74 ? -6.417 -7.557 -3.474 1.00 95.25 74 ILE A N 1
ATOM 585 C CA . ILE A 1 74 ? -6.244 -7.797 -2.032 1.00 95.25 74 ILE A CA 1
ATOM 586 C C . ILE A 1 74 ? -6.526 -6.520 -1.233 1.00 95.25 74 ILE A C 1
ATOM 588 O O . ILE A 1 74 ? -7.232 -6.567 -0.223 1.00 95.25 74 ILE A O 1
ATOM 592 N N . SER A 1 75 ? -6.021 -5.374 -1.691 1.00 95.06 75 SER A N 1
ATOM 593 C CA . SER A 1 75 ? -6.294 -4.096 -1.043 1.00 95.06 75 SER A CA 1
ATOM 594 C C . SER A 1 75 ? -7.788 -3.765 -1.026 1.00 95.06 75 SER A C 1
ATOM 596 O O . SER A 1 75 ? -8.326 -3.411 0.026 1.00 95.06 75 SER A O 1
ATOM 598 N N . GLY A 1 76 ? -8.483 -3.964 -2.150 1.00 93.44 76 GLY A N 1
ATOM 599 C CA . GLY A 1 76 ? -9.933 -3.790 -2.242 1.00 93.44 76 GLY A CA 1
ATOM 600 C C . GLY A 1 76 ? -10.696 -4.628 -1.211 1.00 93.44 76 GLY A C 1
ATOM 601 O O . GLY A 1 76 ? -11.585 -4.109 -0.533 1.00 93.44 76 GLY A O 1
ATOM 602 N N . PHE A 1 77 ? -10.302 -5.890 -1.011 1.00 95.12 77 PHE A N 1
ATOM 603 C CA . PHE A 1 77 ? -10.887 -6.740 0.031 1.00 95.12 77 PHE A CA 1
ATOM 604 C C . PHE A 1 77 ? -10.638 -6.203 1.444 1.00 95.12 77 PHE A C 1
ATOM 606 O O . PHE A 1 77 ? -11.558 -6.206 2.267 1.00 95.12 77 PHE A O 1
ATOM 613 N N . PHE A 1 78 ? -9.433 -5.706 1.737 1.00 94.06 78 PHE A N 1
ATOM 614 C CA . PHE A 1 78 ? -9.142 -5.110 3.042 1.00 94.06 78 PHE A CA 1
ATOM 615 C C . PHE A 1 78 ? -9.927 -3.820 3.288 1.00 94.06 78 PHE A C 1
ATOM 617 O O . PHE A 1 78 ? -10.446 -3.643 4.393 1.00 94.06 78 PHE A O 1
ATOM 624 N N . PHE A 1 79 ? -10.069 -2.951 2.284 1.00 92.88 79 PHE A N 1
ATOM 625 C CA . PHE A 1 79 ? -10.903 -1.752 2.397 1.00 92.88 79 PHE A CA 1
ATOM 626 C C . PHE A 1 79 ? -12.369 -2.109 2.627 1.00 92.88 79 PHE A C 1
ATOM 628 O O . PHE A 1 79 ? -12.981 -1.584 3.555 1.00 92.88 79 PHE A O 1
ATOM 635 N N . LEU A 1 80 ? -12.917 -3.050 1.856 1.00 93.19 80 LEU A N 1
ATOM 636 C CA . LEU A 1 80 ? -14.293 -3.507 2.036 1.00 93.19 80 LEU A CA 1
ATOM 637 C C . LEU A 1 80 ? -14.514 -4.080 3.444 1.00 93.19 80 LEU A C 1
ATOM 639 O O . LEU A 1 80 ? -15.477 -3.725 4.127 1.00 93.19 80 LEU A O 1
ATOM 643 N N . TYR A 1 81 ? -13.594 -4.925 3.910 1.00 90.69 81 TYR A N 1
ATOM 644 C CA . TYR A 1 81 ? -13.645 -5.490 5.254 1.00 90.69 81 TYR A CA 1
ATOM 645 C C . TYR A 1 81 ? -13.540 -4.417 6.349 1.00 90.69 81 TYR A C 1
ATOM 647 O O . TYR A 1 81 ? -14.254 -4.486 7.356 1.00 90.69 81 TYR A O 1
ATOM 655 N N . ALA A 1 82 ? -12.676 -3.414 6.167 1.00 89.50 82 ALA A N 1
ATOM 656 C CA . ALA A 1 82 ? -12.556 -2.289 7.087 1.00 89.50 82 ALA A CA 1
ATOM 657 C C . ALA A 1 82 ? -13.866 -1.493 7.166 1.00 89.50 82 ALA A C 1
ATOM 659 O O . ALA A 1 82 ? -14.337 -1.224 8.273 1.00 89.50 82 ALA A O 1
ATOM 660 N N . THR A 1 83 ? -14.496 -1.208 6.024 1.00 88.69 83 THR A N 1
ATOM 661 C CA . THR A 1 83 ? -15.780 -0.498 5.944 1.00 88.69 83 THR A CA 1
ATOM 662 C C . THR A 1 83 ? -16.897 -1.265 6.646 1.00 88.69 83 THR A C 1
ATOM 664 O O . THR A 1 83 ? -17.547 -0.716 7.534 1.00 88.69 83 THR A O 1
ATOM 667 N N . ILE A 1 84 ? -17.077 -2.555 6.338 1.00 89.06 84 ILE A N 1
ATOM 668 C CA . ILE A 1 84 ? -18.107 -3.392 6.981 1.00 89.06 84 ILE A CA 1
ATOM 669 C C . ILE A 1 84 ? -17.873 -3.468 8.494 1.00 89.06 84 ILE A C 1
ATOM 671 O O . ILE A 1 84 ? -18.809 -3.352 9.286 1.00 89.06 84 ILE A O 1
ATOM 675 N N . SER A 1 85 ? -16.618 -3.640 8.915 1.00 85.81 85 SER A N 1
ATOM 676 C CA . SER A 1 85 ? -16.276 -3.681 10.336 1.00 85.81 85 SER A CA 1
ATOM 677 C C . SER A 1 85 ? -16.521 -2.354 11.048 1.00 85.81 85 SER A C 1
ATOM 679 O O . SER A 1 85 ? -16.793 -2.382 12.246 1.00 85.81 85 SER A O 1
ATOM 681 N N . SER A 1 86 ? -16.348 -1.223 10.366 1.00 83.94 86 SER A N 1
ATOM 682 C CA . SER A 1 86 ? -16.620 0.097 10.934 1.00 83.94 86 SER A CA 1
ATOM 683 C C . SER A 1 86 ? -18.122 0.335 11.051 1.00 83.94 86 SER A C 1
ATOM 685 O O . SER A 1 86 ? -18.577 0.788 12.095 1.00 83.94 86 SER A O 1
ATOM 687 N N . ASN A 1 87 ? -18.896 -0.045 10.029 1.00 83.69 87 ASN A N 1
ATOM 688 C CA . ASN A 1 87 ? -20.351 0.092 10.036 1.00 83.69 87 ASN A CA 1
ATOM 689 C C . ASN A 1 87 ? -20.999 -0.712 11.173 1.00 83.69 87 ASN A C 1
ATOM 691 O O . ASN A 1 87 ? -21.779 -0.173 11.944 1.00 83.69 87 ASN A O 1
ATOM 695 N N . ARG A 1 88 ? -20.582 -1.972 11.362 1.00 78.06 88 ARG A N 1
ATOM 696 C CA . ARG A 1 88 ? -21.066 -2.812 12.475 1.00 78.06 88 ARG A CA 1
ATOM 697 C C . ARG A 1 88 ? -20.746 -2.246 13.859 1.00 78.06 88 ARG A C 1
ATOM 699 O O . ARG A 1 88 ? -21.465 -2.529 14.805 1.00 78.06 88 ARG A O 1
ATOM 706 N N . ARG A 1 89 ? -19.639 -1.509 13.999 1.00 76.44 89 ARG A N 1
ATOM 707 C CA . ARG A 1 89 ? -19.291 -0.851 15.268 1.00 76.44 89 ARG A CA 1
ATOM 708 C C . ARG 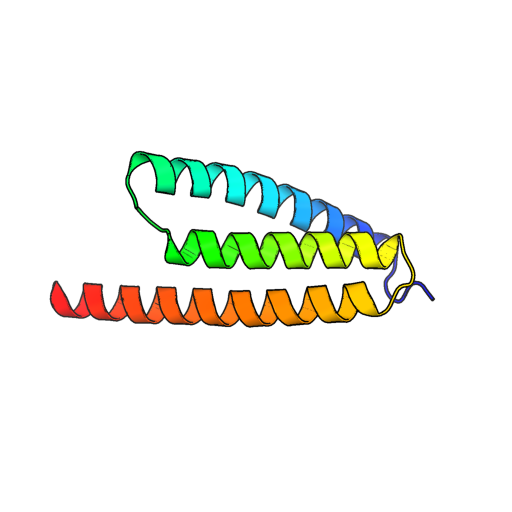A 1 89 ? -20.182 0.358 15.519 1.00 76.44 89 ARG A C 1
ATOM 710 O O . ARG A 1 89 ? -20.682 0.489 16.622 1.00 76.44 89 ARG A O 1
ATOM 717 N N . LEU A 1 90 ? -20.423 1.168 14.489 1.00 75.25 90 LEU A N 1
ATOM 718 C CA . LEU A 1 90 ? -21.336 2.311 14.564 1.00 75.25 90 LEU A CA 1
ATOM 719 C C . LEU A 1 90 ? -22.765 1.875 14.915 1.00 75.25 90 LEU A C 1
ATOM 721 O O . LEU A 1 90 ? -23.385 2.480 15.776 1.00 75.25 90 LEU A O 1
ATOM 725 N N . GLU A 1 91 ? -23.260 0.795 14.305 1.00 78.06 91 GLU A N 1
ATOM 726 C CA . GLU A 1 91 ? -24.577 0.222 14.626 1.00 78.06 91 GLU A CA 1
ATOM 727 C C . GLU A 1 91 ? -24.673 -0.333 16.056 1.00 78.06 91 GLU A C 1
ATOM 729 O O . GLU A 1 91 ? -25.765 -0.395 16.600 1.00 78.06 91 GLU A O 1
ATOM 734 N N . ALA A 1 92 ? -23.558 -0.746 16.668 1.00 73.56 92 ALA A N 1
ATOM 735 C CA . ALA A 1 92 ? -23.531 -1.249 18.044 1.00 73.56 92 ALA A CA 1
ATOM 736 C C . ALA A 1 92 ? -23.405 -0.135 19.103 1.00 73.56 92 ALA A C 1
ATOM 738 O O . ALA A 1 92 ? -23.568 -0.407 20.292 1.00 73.56 92 ALA A O 1
ATOM 739 N N . GLU A 1 93 ? -23.061 1.085 18.684 1.00 69.56 93 GLU A N 1
ATOM 740 C CA . GLU A 1 93 ? -22.929 2.274 19.538 1.00 69.56 93 GLU A CA 1
ATOM 741 C C . GLU A 1 93 ? -24.185 3.177 19.503 1.00 69.56 93 GLU A C 1
ATOM 743 O O . GLU A 1 93 ? -24.261 4.127 20.284 1.00 69.56 93 GLU A O 1
ATOM 748 N N . LEU A 1 94 ? -25.151 2.880 18.619 1.00 58.81 94 LEU A N 1
ATOM 749 C CA . LEU A 1 94 ? -26.473 3.518 18.497 1.00 58.81 94 LEU A CA 1
ATOM 750 C C . LEU A 1 94 ? -27.543 2.756 19.291 1.00 58.81 94 LEU A C 1
ATOM 752 O O . LEU A 1 94 ? -28.419 3.440 19.867 1.00 58.81 94 LEU A O 1
#

pLDDT: mean 86.53, std 10.79, range [43.28, 96.38]

Radius of gyration: 15.77 Å; chains: 1; bounding box: 38×22×45 Å

Secondary structure (DSSP, 8-state):
---S-HHHHHHHHHHHHHHHHHHHHHHHHHHHH-TTHHHHHHHHHHHHHHHHHHHHHHS--HHHHHHHHHHHHHHHHHHHHHHHHHHHHHHHH-

Sequence (94 aa):
MVMYGEEFQIAQAISTIITGISLIYMVTAVLKDGRWLKITLAVAALFISSLAGVMREFFLFDTFRTVEWVFIVISGFFFLYATISSNRRLEAEL

Foldseek 3Di:
DQPDDPVVLVVLVVQLVVLVVVLVVVVVVCVPPVPPVLLSQLSVLQNQLSVLVNVCNVDVDCVSVVSNVVSNVVSVVSVVVVVVVVVVVVVVVD

=== Feature glossary ===
Key to the feature types in this record:

pLDDT. pLDDT is the predicted lDDT-Cα score: AlphaFold's confidence that the local environment of each residue (all inter-atomic distances within 15 Å) is correctly placed. It is a per-residue number between 0 and 100, with higher meaning more reliable.

Radius of gyration, Cα contacts, bounding box. The geometric summary reports three shape descriptors. Rg (radius of gyration) measures how spread out the Cα atoms are about their centre of mass; compact globular proteins have small Rg, elongated or unfolded ones large. Cα contacts (<8 Å, |i−j|>4) count long-range residue pairs in spatial proximity — high for tightly packed folds, near zero for rods or random coil. The bounding-box extents give the protein's footprint along x, y, z in Å.

Backbone torsions (φ/ψ). Backbone dihedral angles. Every residue except chain termini has a φ (preceding-C → N → Cα → C) and a ψ (N → Cα → C → next-N). They are reported in degrees following the IUPAC sign convention. Secondary structure is essentially a statement about which (φ, ψ) basin each residue occupies.

Contact-map, Ramachandran, and PAE plots. Plot images: a contact map (which residues are close in 3D, as an N×N binary image), a Ramachandran scatter (backbone torsion angles, revealing secondary-structure composition at a glance), and — for AlphaFold structures — a PAE heatmap (pairwise prediction confidence).

Predicted aligned error. Predicted Aligned Error (PAE) is an AlphaFold confidence matrix: entry (i, j) is the expected error in the position of residue j, in ångströms, when the prediction is superimp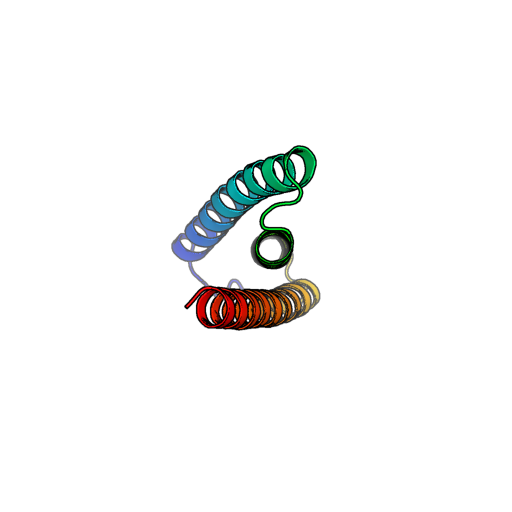osed on the true structure at residue i. Low PAE within a block of residues means that block is internally rigid and well-predicted; high PAE between two blocks means their relative placement is uncertain even if each block individually is confident.

Secondary structure (3-state, P-SEA). Three-state secondary structure (P-SEA) collapses the eight DSSP classes into helix (a), strand (b), and coil (c). P-SEA assigns these from Cα geometry alone — distances and angles — without requiring backbone oxygens, so it works on any Cα trace.

Solvent-accessible surface area. Solvent-accessible surface area (SASA) is the area in Å² traced out by the centre of a 1.4 Å probe sphere (a water molecule) rolled over the protein's van der Waals surface (Shrake–Rupley / Lee–Richards construction). Buried residues have near-zero SASA; fully exposed residues can exceed 200 Å². The total SASA scales roughly with the number of surface residues.

Foldseek 3Di. The Foldseek 3Di string encodes local tertiary geometry as a 20-letter alphabet — one character per residue — derived from the relative positions of nearby Cα atoms. Unlike the amino-acid sequence, 3Di is a direct function of the 3D structure, so two proteins with the same fold have similar 3Di strings even at low sequence identity.

B-factor. For experimental (PDB) structures, the B-factor (temperature factor) quantifies the positional spread of each atom in the crystal — a combination of thermal vibration and static disorder — in units of Å². High B-factors mark flexible loops or poorly resolved regions; low B-factors mark the rigid, well-ordered core.

mmCIF coordinates. The mmCIF block holds the 3D Cartesian coordinates of each backbone atom (N, Cα, C, O) in ångströms. mmCIF is the PDB's canonical archive format — a tagged-loop text representation of the atomic model.

InterPro / GO / CATH / organism. Functional annotations link the protein to curated databases. InterPro entries identify conserved domains and families by matching the sequence against member-database signatures (Pfam, PROSITE, CDD, …). Gene Ontology (GO) terms describe molecular function, biological process, and cellular component in a controlled vocabulary. CATH places the structure in a hierarchical fold classification (Class/Architecture/Topology/Homologous-superfamily). The organism is the source species.

Rendered structure images. Structure images are PyMOL renders from six orthogonal camera directions. Cartoon representation draws helices as coils and strands as arrows; sticks shows the backbone as bonds; surface shows the solvent-excluded envelope. Rainbow coloring maps sequence position to hue (blue→red, N→C); chain coloring assigns a distinct color per polypeptide.

Sequence. This is the polypeptide sequence — one letter per residue, N-terminus first. Length ranges from a few dozen residues for small domains to over a thousand for large multi-domain proteins.

Secondary structure (8-state, DSSP). The SS8 string is DSSP's per-residue secondary-structure call. α-helix (H) means an i→i+4 H-bond ladder; β-strand (E) means the residue participates in a β-sheet; 3₁₀ (G) and π (I) are tighter and wider helices; T/S are turns/bends; '-' is loop.

Nearest PDB structures. Structural nearest neighbors (via Foldseek easy-search vs the PDB). Reported per hit: target PDB id, E-value, and alignment TM-score. A TM-score above ~0.5 is the conventional threshold for 'same fold'.